Protein AF-A0A1V5NF95-F1 (afdb_monomer)

Solvent-accessible surface area (backbone atoms only — not comparable to full-atom values): 6948 Å² total; per-residue (Å²): 110,71,66,61,50,52,52,51,53,49,53,50,51,51,52,50,53,52,55,55,57,52,60,70,38,68,68,58,39,52,58,32,72,69,36,70,52,39,46,51,32,54,50,43,49,54,50,54,52,44,49,48,49,49,48,54,51,49,38,48,73,69,62,76,44,62,98,36,77,52,21,54,50,10,51,52,42,26,54,52,20,47,53,53,43,48,53,54,31,47,54,49,26,58,31,56,76,72,74,46,82,71,81,66,58,70,60,53,47,53,56,31,50,53,45,27,50,52,9,51,52,34,33,50,55,44,45,62,79,75,116

Mean predicted aligned error: 11.57 Å

Radius of gyration: 17.1 Å; Cα contacts (8 Å, |Δi|>4): 114; chains: 1; bounding box: 40×34×43 Å

Sequence (131 aa):
MSRILILFAGTALTIKLLLQAGSVIPELSKLAFGFRTIVIAYLHLVLLAMISVFLLWFIYTNNLIQNNKLVLKGIIIFISGIFLNEMVLLIQGLASFSYTMIPYADVSLIFISSLMFSGLVLILIGNVKSV

Structure (mmCIF, N/CA/C/O backbone):
data_AF-A0A1V5NF95-F1
#
_entry.id   AF-A0A1V5NF95-F1
#
loop_
_atom_site.group_PDB
_atom_site.id
_atom_site.type_symbol
_atom_site.label_atom_id
_atom_site.label_alt_id
_atom_site.label_comp_id
_atom_site.label_asym_id
_atom_site.label_entity_id
_atom_site.label_seq_id
_atom_site.pdbx_PDB_ins_code
_atom_site.Cartn_x
_atom_site.Cartn_y
_atom_site.Cartn_z
_atom_site.occupancy
_atom_site.B_iso_or_equiv
_atom_site.auth_seq_id
_atom_site.auth_comp_id
_atom_site.auth_asym_id
_atom_site.auth_atom_id
_atom_site.pdbx_PDB_model_num
ATOM 1 N N . MET A 1 1 ? -2.145 12.357 17.142 1.00 52.38 1 MET A N 1
ATOM 2 C CA . MET A 1 1 ? -2.806 11.432 16.196 1.00 52.38 1 MET A CA 1
ATOM 3 C C . MET A 1 1 ? -3.339 12.173 14.966 1.00 52.38 1 MET A C 1
ATOM 5 O O . MET A 1 1 ? -2.750 12.005 13.914 1.00 52.38 1 MET A O 1
ATOM 9 N N . SER A 1 2 ? -4.326 13.076 15.073 1.00 51.81 2 SER A N 1
ATOM 10 C CA . SER A 1 2 ? -4.924 13.805 13.922 1.00 51.81 2 SER A CA 1
ATOM 11 C C . SER A 1 2 ? -3.947 14.617 13.048 1.00 51.81 2 SER A C 1
ATOM 13 O O . SER A 1 2 ? -4.089 14.640 11.831 1.00 51.81 2 SER A O 1
ATOM 15 N N . ARG A 1 3 ? -2.911 15.240 13.628 1.00 60.62 3 ARG A N 1
ATOM 16 C CA . ARG A 1 3 ? -1.904 16.010 12.863 1.00 60.62 3 ARG A CA 1
ATOM 17 C C . ARG A 1 3 ? -0.993 15.146 11.985 1.00 60.62 3 ARG A C 1
ATOM 19 O O . ARG A 1 3 ? -0.730 15.510 10.849 1.00 60.62 3 ARG A O 1
ATOM 26 N N . ILE A 1 4 ? -0.542 14.001 12.502 1.00 64.50 4 ILE A N 1
ATOM 27 C CA . ILE A 1 4 ? 0.282 13.025 11.756 1.00 64.50 4 ILE A CA 1
ATOM 28 C C . ILE A 1 4 ? -0.519 12.480 10.580 1.00 64.50 4 ILE A C 1
ATOM 30 O O . ILE A 1 4 ? -0.019 12.331 9.473 1.00 64.50 4 ILE A O 1
ATOM 34 N N . LEU A 1 5 ? -1.793 12.238 10.854 1.00 58.31 5 LEU A N 1
ATOM 35 C CA . LEU A 1 5 ? -2.766 11.738 9.920 1.00 58.31 5 LEU A CA 1
ATOM 36 C C . LEU A 1 5 ? -2.943 12.746 8.740 1.00 58.31 5 LEU A C 1
ATOM 38 O O . LEU A 1 5 ? -2.797 12.355 7.585 1.00 58.31 5 LEU A O 1
ATOM 42 N N . ILE A 1 6 ? -3.148 14.047 9.003 1.00 70.81 6 ILE A N 1
ATOM 43 C CA . ILE A 1 6 ? -3.253 15.090 7.952 1.00 70.81 6 ILE A CA 1
ATOM 44 C C . ILE A 1 6 ? -1.952 15.235 7.156 1.00 70.81 6 ILE A C 1
ATOM 46 O O . ILE A 1 6 ? -1.988 15.424 5.942 1.00 70.81 6 ILE A O 1
ATOM 50 N N . LEU A 1 7 ? -0.803 15.125 7.826 1.00 73.94 7 LEU A N 1
ATOM 51 C CA . LEU A 1 7 ? 0.497 15.185 7.165 1.00 73.94 7 LEU A CA 1
ATOM 52 C C . LEU A 1 7 ? 0.659 14.025 6.171 1.00 73.94 7 LEU A C 1
ATOM 54 O O . LEU A 1 7 ? 1.138 14.241 5.065 1.00 73.94 7 LEU A O 1
ATOM 58 N N . PHE A 1 8 ? 0.176 12.833 6.532 1.00 65.62 8 PHE A N 1
ATOM 59 C CA . PHE A 1 8 ? 0.170 11.644 5.676 1.00 65.62 8 PHE A CA 1
ATOM 60 C C . PHE A 1 8 ? -0.779 11.777 4.474 1.00 65.62 8 PHE A C 1
ATOM 62 O O . PHE A 1 8 ? -0.441 11.393 3.357 1.00 65.62 8 PHE A O 1
ATOM 69 N N . ALA A 1 9 ? -1.965 12.353 4.689 1.00 66.00 9 ALA A N 1
ATOM 70 C CA . ALA A 1 9 ? -2.904 12.664 3.613 1.00 66.00 9 ALA A CA 1
ATOM 71 C C . ALA A 1 9 ? -2.330 13.708 2.642 1.00 66.00 9 ALA A C 1
ATOM 73 O O . ALA A 1 9 ? -2.438 13.554 1.426 1.00 66.00 9 ALA A O 1
ATOM 74 N N . GLY A 1 10 ? -1.684 14.745 3.181 1.00 76.12 10 GLY A N 1
ATOM 75 C CA . GLY A 1 10 ? -1.015 15.783 2.405 1.00 76.12 10 GLY A CA 1
ATOM 76 C C . GLY A 1 10 ? 0.114 15.219 1.550 1.00 76.12 10 GLY A C 1
ATOM 77 O 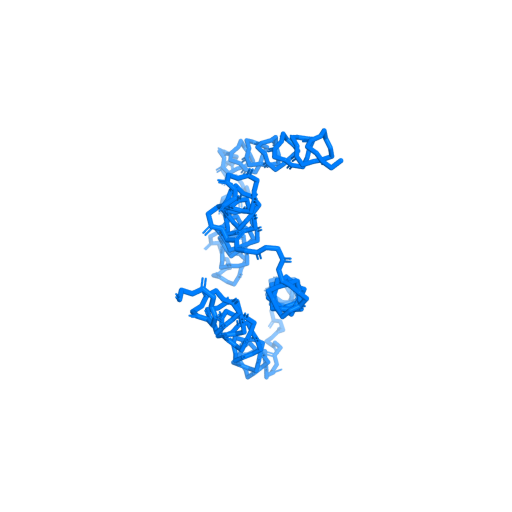O . GLY A 1 10 ? 0.118 15.460 0.348 1.00 76.12 10 GLY A O 1
ATOM 78 N N . THR A 1 11 ? 1.015 14.422 2.137 1.00 71.38 11 THR A N 1
ATOM 79 C CA . THR A 1 11 ? 2.135 13.799 1.409 1.00 71.38 11 THR A CA 1
ATOM 80 C C . THR A 1 11 ? 1.661 12.818 0.343 1.00 71.38 11 THR A C 1
ATOM 82 O O . THR A 1 11 ? 2.207 12.810 -0.759 1.00 71.38 11 THR A O 1
ATOM 85 N N . ALA A 1 12 ? 0.615 12.036 0.618 1.00 64.94 12 ALA A N 1
ATOM 86 C CA . ALA A 1 12 ? -0.007 11.185 -0.389 1.00 64.94 12 ALA A CA 1
ATOM 87 C C . ALA A 1 12 ? -0.546 12.018 -1.569 1.00 64.94 12 ALA A C 1
ATOM 89 O O . ALA A 1 12 ? -0.295 11.697 -2.727 1.00 64.94 12 ALA A O 1
ATOM 90 N N . LEU A 1 13 ? -1.221 13.138 -1.310 1.00 74.38 13 LEU A N 1
ATOM 91 C CA . LEU A 1 13 ? -1.763 13.994 -2.369 1.00 74.38 13 LEU A CA 1
ATOM 92 C C . LEU A 1 13 ? -0.648 14.617 -3.231 1.00 74.38 13 LEU A C 1
ATOM 94 O O . LEU A 1 13 ? -0.749 14.611 -4.460 1.00 74.38 13 LEU A O 1
ATOM 98 N N . THR A 1 14 ? 0.454 15.071 -2.625 1.00 75.38 14 THR A N 1
ATOM 99 C CA . THR A 1 14 ? 1.614 15.587 -3.375 1.00 75.38 14 THR A CA 1
ATOM 100 C C . THR A 1 14 ? 2.276 14.514 -4.228 1.00 75.38 14 THR A C 1
ATOM 102 O O . THR A 1 14 ? 2.575 14.771 -5.394 1.00 75.38 14 THR A O 1
ATOM 105 N N . ILE A 1 15 ? 2.461 13.304 -3.692 1.00 69.12 15 ILE A N 1
ATOM 106 C CA . ILE A 1 15 ? 3.002 12.174 -4.462 1.00 69.12 15 ILE A CA 1
ATOM 107 C C . ILE A 1 15 ? 2.077 11.856 -5.649 1.00 69.12 15 ILE A C 1
ATOM 109 O O . ILE A 1 15 ? 2.566 11.616 -6.751 1.00 69.12 15 ILE A O 1
ATOM 113 N N . LYS A 1 16 ? 0.749 11.939 -5.469 1.00 65.50 16 LYS A N 1
ATOM 114 C CA . LYS A 1 16 ? -0.229 11.705 -6.543 1.00 65.50 16 LYS A CA 1
ATOM 115 C C . LYS A 1 16 ? -0.054 12.698 -7.683 1.00 65.50 16 LYS A C 1
ATOM 117 O O . LYS A 1 16 ? 0.016 12.303 -8.841 1.00 65.50 16 LYS A O 1
ATOM 122 N N . LEU A 1 17 ? 0.036 13.983 -7.345 1.00 74.44 17 LEU A N 1
ATOM 123 C CA . LEU A 1 17 ? 0.177 15.060 -8.322 1.00 74.44 17 LEU A CA 1
ATOM 124 C C . LEU A 1 17 ? 1.523 14.996 -9.052 1.00 74.44 17 LEU A C 1
ATOM 126 O O . LEU A 1 17 ? 1.560 15.225 -10.257 1.00 74.44 17 LEU A O 1
ATOM 130 N N . LEU A 1 18 ? 2.604 14.620 -8.361 1.00 71.50 18 LEU A N 1
ATOM 131 C CA . LEU A 1 18 ? 3.919 14.417 -8.975 1.00 71.50 18 LEU A CA 1
ATOM 132 C C . LEU A 1 18 ? 3.929 13.228 -9.943 1.00 71.50 18 LEU A C 1
ATOM 134 O O . LEU A 1 18 ? 4.419 13.358 -11.063 1.00 71.50 18 LEU A O 1
ATOM 138 N N . LEU A 1 19 ? 3.346 12.091 -9.552 1.00 62.34 19 LEU A N 1
ATOM 139 C CA . LEU A 1 19 ? 3.229 10.921 -10.429 1.00 62.34 19 LEU A CA 1
ATOM 140 C C . LEU A 1 19 ? 2.319 11.200 -11.631 1.00 62.34 19 LEU A C 1
ATOM 142 O O . LEU A 1 19 ? 2.594 10.720 -12.732 1.00 62.34 19 LEU A O 1
ATOM 146 N N . GLN A 1 20 ? 1.263 11.990 -11.439 1.00 58.09 20 GLN A N 1
ATOM 147 C CA . GLN A 1 20 ? 0.342 12.368 -12.506 1.00 58.09 20 GLN A CA 1
ATOM 148 C C . GLN A 1 20 ? 0.981 13.382 -13.466 1.00 58.09 20 GLN A C 1
ATOM 150 O O . GLN A 1 20 ? 0.825 13.237 -14.675 1.00 58.09 20 GLN A O 1
ATOM 155 N N . ALA A 1 21 ? 1.796 14.318 -12.968 1.00 67.62 21 ALA A N 1
ATOM 156 C CA . ALA A 1 21 ? 2.615 15.205 -13.796 1.00 67.62 21 ALA A CA 1
ATOM 157 C C . ALA A 1 21 ? 3.715 14.445 -14.563 1.00 67.62 21 ALA A C 1
ATOM 159 O O . ALA A 1 21 ? 3.944 14.717 -15.739 1.00 67.62 21 ALA A O 1
ATOM 160 N N . GLY A 1 22 ? 4.345 13.441 -13.943 1.00 61.25 22 GLY A N 1
ATOM 161 C CA . GLY A 1 22 ? 5.336 12.580 -14.599 1.00 61.25 22 GLY A CA 1
ATOM 162 C C . GLY A 1 22 ? 4.760 11.751 -15.754 1.00 61.25 22 GLY A C 1
ATOM 163 O O . GLY A 1 22 ? 5.447 11.525 -16.747 1.00 61.25 22 GLY A O 1
ATOM 164 N N . SER A 1 23 ? 3.480 11.366 -15.678 1.00 53.62 23 SER A N 1
ATOM 165 C CA . SER A 1 23 ? 2.784 10.629 -16.748 1.00 53.62 23 SER A CA 1
ATOM 166 C C . SER A 1 23 ? 2.468 11.467 -18.000 1.00 53.62 23 SER A C 1
ATOM 168 O O . SER A 1 23 ? 2.176 10.906 -19.055 1.00 53.62 23 SER A O 1
ATOM 170 N N . VAL A 1 24 ? 2.568 12.801 -17.906 1.00 59.91 24 VAL A N 1
ATOM 171 C CA . VAL A 1 24 ? 2.388 13.734 -19.037 1.00 59.91 24 VAL A CA 1
ATOM 172 C C . VAL A 1 24 ? 3.633 13.770 -19.937 1.00 59.91 24 VAL A C 1
ATOM 174 O O . VAL A 1 24 ? 3.551 14.213 -21.081 1.00 59.91 24 VAL A O 1
ATOM 177 N N . ILE A 1 25 ? 4.780 13.259 -19.468 1.00 56.28 25 ILE A N 1
ATOM 178 C CA . ILE A 1 25 ? 6.029 13.219 -20.238 1.00 56.28 25 ILE A CA 1
ATOM 179 C C . ILE A 1 25 ? 5.969 12.057 -21.259 1.00 56.28 25 ILE A C 1
ATOM 181 O O . ILE A 1 25 ? 5.966 10.887 -20.861 1.00 56.28 25 ILE A O 1
ATOM 185 N N . PRO A 1 26 ? 5.959 12.335 -22.580 1.00 51.56 26 PRO A N 1
ATOM 186 C CA . PRO A 1 26 ? 5.698 11.328 -23.617 1.00 51.56 26 PRO A CA 1
ATOM 187 C C . PRO A 1 26 ? 6.749 10.210 -23.710 1.00 51.56 26 PRO A C 1
ATOM 189 O O . PRO A 1 26 ? 6.427 9.098 -24.127 1.00 51.56 26 PRO A O 1
ATOM 192 N N . GLU A 1 27 ? 7.998 10.481 -23.322 1.00 53.91 27 GLU A N 1
ATOM 193 C CA . GLU A 1 27 ? 9.088 9.493 -23.339 1.00 53.91 27 GLU A CA 1
ATOM 194 C C . GLU A 1 27 ? 8.988 8.482 -22.187 1.00 53.91 27 GLU A C 1
ATOM 196 O O . GLU A 1 27 ? 9.206 7.289 -22.399 1.00 53.91 27 GLU A O 1
ATOM 201 N N . LEU A 1 28 ? 8.557 8.923 -20.996 1.00 49.88 28 LEU A N 1
ATOM 202 C CA . LEU A 1 28 ? 8.253 8.036 -19.865 1.00 49.88 28 LEU A CA 1
ATOM 203 C C . LEU A 1 28 ? 7.012 7.185 -20.147 1.00 49.88 28 LEU A C 1
ATOM 205 O O . LEU A 1 28 ? 6.993 5.998 -19.836 1.00 49.88 28 LEU A O 1
ATOM 209 N N . SER A 1 29 ? 5.998 7.785 -20.775 1.00 48.03 29 SER A N 1
ATOM 210 C CA . SER A 1 29 ? 4.806 7.091 -21.263 1.00 48.03 29 SER A CA 1
ATOM 211 C C . SER A 1 29 ? 5.179 5.993 -22.269 1.00 48.03 29 SER A C 1
ATOM 213 O O . SER A 1 29 ? 4.804 4.844 -22.068 1.00 48.03 29 SER A O 1
ATOM 215 N N . LYS A 1 30 ? 6.003 6.268 -23.289 1.00 51.44 30 LYS A N 1
ATOM 216 C CA . LYS A 1 30 ? 6.437 5.238 -24.255 1.00 51.44 30 LYS A CA 1
ATOM 217 C C . LYS A 1 30 ? 7.281 4.116 -23.637 1.00 51.44 30 LYS A C 1
ATOM 219 O O . LYS A 1 30 ? 7.109 2.969 -24.038 1.00 51.44 30 LYS A O 1
ATOM 224 N N . LEU A 1 31 ? 8.152 4.410 -22.669 1.00 53.25 31 LEU A N 1
ATOM 225 C CA . LEU A 1 31 ? 8.923 3.385 -21.947 1.00 53.25 31 LEU A CA 1
ATOM 226 C C . LEU A 1 31 ? 8.045 2.555 -20.997 1.00 53.25 31 LEU A C 1
ATOM 228 O O . LEU A 1 31 ? 8.194 1.337 -20.941 1.00 53.25 31 LEU A O 1
ATOM 232 N N . ALA A 1 32 ? 7.089 3.181 -20.306 1.00 50.41 32 ALA A N 1
ATOM 233 C CA . ALA A 1 32 ? 6.132 2.487 -19.448 1.00 50.41 32 ALA A CA 1
ATOM 234 C C . ALA A 1 32 ? 5.148 1.637 -20.273 1.00 50.41 32 ALA A C 1
ATOM 236 O O . ALA A 1 32 ? 4.981 0.454 -19.998 1.00 50.41 32 ALA A O 1
ATOM 237 N N . PHE A 1 33 ? 4.550 2.183 -21.336 1.00 50.19 33 PHE A N 1
ATOM 238 C CA . PHE A 1 33 ? 3.662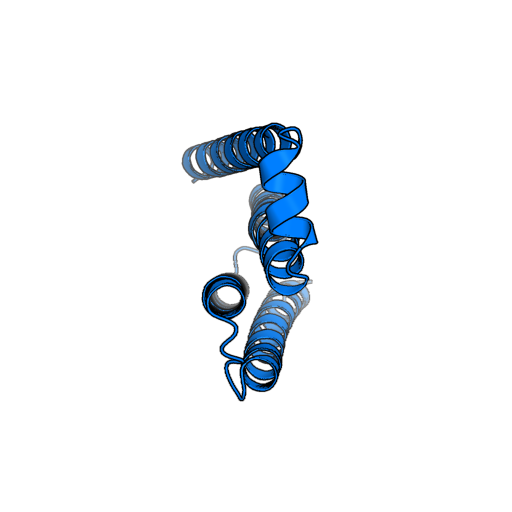 1.441 -22.241 1.00 50.19 33 PHE A CA 1
ATOM 239 C C . PHE A 1 33 ? 4.400 0.422 -23.124 1.00 50.19 33 PHE A C 1
ATOM 241 O O . PHE A 1 33 ? 3.760 -0.483 -23.657 1.00 50.19 33 PHE A O 1
ATOM 248 N N . GLY A 1 34 ? 5.728 0.528 -23.251 1.00 55.69 34 GLY A N 1
ATOM 249 C CA . GLY A 1 34 ? 6.575 -0.472 -23.904 1.00 55.69 34 GLY A CA 1
ATOM 250 C C . GLY A 1 34 ? 6.678 -1.786 -23.122 1.00 55.69 34 GLY A C 1
ATOM 251 O O . GLY A 1 34 ? 6.841 -2.841 -23.731 1.00 55.69 34 GLY A O 1
ATOM 252 N N . PHE A 1 35 ? 6.500 -1.750 -21.795 1.00 57.22 35 PHE A N 1
ATOM 253 C CA . PHE A 1 35 ? 6.552 -2.929 -20.929 1.00 57.22 35 PHE A CA 1
ATOM 254 C C . PHE A 1 35 ? 5.322 -2.993 -20.021 1.00 57.22 35 PHE A C 1
ATOM 256 O O . PHE A 1 35 ? 5.226 -2.316 -18.996 1.00 57.22 35 PHE A O 1
ATOM 263 N N . ARG A 1 36 ? 4.378 -3.872 -20.380 1.00 64.56 36 ARG A N 1
ATOM 264 C CA . ARG A 1 36 ? 3.089 -4.065 -19.690 1.00 64.56 36 ARG A CA 1
ATOM 265 C C . ARG A 1 36 ? 3.225 -4.159 -18.156 1.00 64.56 36 ARG A C 1
ATOM 267 O O . ARG A 1 36 ? 2.387 -3.617 -17.442 1.00 64.56 36 ARG A O 1
ATOM 274 N N . THR A 1 37 ? 4.276 -4.799 -17.650 1.00 65.19 37 THR A N 1
ATOM 275 C CA . THR A 1 37 ? 4.523 -5.035 -16.216 1.00 65.19 37 THR A CA 1
ATOM 276 C C . THR A 1 37 ? 4.815 -3.755 -15.424 1.00 65.19 37 THR A C 1
ATOM 278 O O . THR A 1 37 ? 4.421 -3.648 -14.265 1.00 65.19 37 THR A O 1
ATOM 281 N N . ILE A 1 38 ? 5.427 -2.748 -16.053 1.00 65.56 38 ILE A N 1
ATOM 282 C CA . ILE A 1 38 ? 5.761 -1.464 -15.415 1.00 65.56 38 ILE A CA 1
ATOM 283 C C . ILE A 1 38 ? 4.502 -0.620 -15.201 1.00 65.56 38 ILE A C 1
ATOM 285 O O . ILE A 1 38 ? 4.319 -0.029 -14.137 1.00 65.56 38 ILE A O 1
ATOM 289 N N . VAL A 1 39 ? 3.598 -0.602 -16.186 1.00 66.62 39 VAL A N 1
ATOM 290 C CA . VAL A 1 39 ? 2.302 0.091 -16.065 1.00 66.62 39 VAL A CA 1
ATOM 291 C C . VAL A 1 39 ? 1.448 -0.550 -14.974 1.00 66.62 39 VAL A C 1
ATOM 293 O O . VAL A 1 39 ? 0.792 0.161 -14.216 1.00 66.62 39 VAL A O 1
ATOM 296 N N . ILE A 1 40 ? 1.479 -1.881 -14.854 1.00 68.19 40 ILE A N 1
ATOM 297 C CA . ILE A 1 40 ? 0.740 -2.604 -13.811 1.00 68.19 40 ILE A CA 1
ATOM 298 C C . ILE A 1 40 ? 1.262 -2.236 -12.417 1.00 68.19 40 ILE A C 1
ATOM 300 O O . ILE A 1 40 ? 0.440 -1.934 -11.552 1.00 68.19 40 ILE A O 1
ATOM 304 N N . ALA A 1 41 ? 2.585 -2.201 -12.216 1.00 69.38 41 ALA A N 1
ATOM 305 C CA . ALA A 1 41 ? 3.200 -1.762 -10.960 1.00 69.38 41 ALA A CA 1
ATOM 306 C C . ALA A 1 41 ? 2.793 -0.320 -10.611 1.00 69.38 41 ALA A C 1
ATOM 308 O O . ALA A 1 41 ? 2.229 -0.060 -9.553 1.00 69.38 41 ALA A O 1
ATOM 309 N N . TYR A 1 42 ? 2.944 0.608 -11.562 1.00 66.88 42 TYR A N 1
ATOM 310 C CA . TYR A 1 42 ? 2.565 2.011 -11.375 1.00 66.88 42 TYR A CA 1
ATOM 311 C C . TYR A 1 42 ? 1.091 2.185 -10.973 1.00 66.88 42 TYR A C 1
ATOM 313 O O . TYR A 1 42 ? 0.779 2.921 -10.034 1.00 66.88 42 TYR A O 1
ATOM 321 N N . LEU A 1 43 ? 0.169 1.495 -11.654 1.00 67.88 43 LEU A N 1
ATOM 322 C CA . LEU A 1 43 ? -1.257 1.584 -11.339 1.00 67.88 43 LEU A CA 1
ATOM 323 C C . LEU A 1 43 ? -1.585 0.987 -9.966 1.00 67.88 43 LEU A C 1
ATOM 325 O O . LEU A 1 43 ? -2.412 1.559 -9.255 1.00 67.88 43 LEU A O 1
ATOM 329 N N . HIS A 1 44 ? -0.941 -0.113 -9.568 1.00 72.06 44 HIS A N 1
ATOM 330 C CA . HIS A 1 44 ? -1.134 -0.707 -8.241 1.00 72.06 44 HIS A CA 1
ATOM 331 C C . HIS A 1 44 ? -0.605 0.203 -7.132 1.00 72.06 44 HIS A C 1
ATOM 333 O O . HIS A 1 44 ? -1.305 0.415 -6.141 1.00 72.06 44 HIS A O 1
ATOM 339 N N . LEU A 1 45 ? 0.542 0.843 -7.330 1.00 67.69 45 LEU A N 1
ATOM 340 C CA . LEU A 1 45 ? 1.085 1.794 -6.365 1.00 67.69 45 LEU A CA 1
ATOM 341 C C . LEU A 1 45 ? 0.133 2.986 -6.162 1.00 67.69 45 LEU A C 1
ATOM 343 O O . LEU A 1 45 ? -0.171 3.383 -5.033 1.00 67.69 45 LEU A O 1
ATOM 347 N N . VAL A 1 46 ? -0.407 3.534 -7.254 1.00 64.81 46 VAL A N 1
ATOM 348 C CA . VAL A 1 46 ? -1.292 4.710 -7.204 1.00 64.81 46 VAL A CA 1
ATOM 349 C C . VAL A 1 46 ? -2.694 4.369 -6.686 1.00 64.81 46 VAL A C 1
ATOM 351 O O . VAL A 1 46 ? -3.245 5.100 -5.861 1.00 64.81 46 VAL A O 1
ATOM 354 N N . LEU A 1 47 ? -3.307 3.281 -7.149 1.00 68.12 47 LEU A N 1
ATOM 355 C CA . LEU A 1 47 ? -4.655 2.901 -6.714 1.00 68.12 47 LEU A CA 1
ATOM 356 C C . LEU A 1 47 ? -4.620 2.200 -5.360 1.00 68.12 47 LEU A C 1
ATOM 358 O O . LEU A 1 47 ? -5.326 2.568 -4.422 1.00 68.12 47 LEU A O 1
ATOM 362 N N . LEU A 1 48 ? -3.798 1.170 -5.249 1.00 67.62 48 LEU A N 1
ATOM 363 C CA . LEU A 1 48 ? -3.876 0.239 -4.146 1.00 67.62 48 LEU A CA 1
ATOM 364 C C . LEU A 1 48 ? -3.124 0.777 -2.927 1.00 67.62 48 LEU A C 1
ATOM 366 O O . LEU A 1 48 ? -3.724 0.865 -1.856 1.00 67.62 48 LEU A O 1
ATOM 370 N N . ALA A 1 49 ? -1.878 1.233 -3.080 1.00 72.62 49 ALA A N 1
ATOM 371 C CA . ALA A 1 49 ? -1.111 1.746 -1.943 1.00 72.62 49 ALA A CA 1
ATOM 372 C C . ALA A 1 49 ? -1.550 3.146 -1.503 1.00 72.62 49 ALA A C 1
ATOM 374 O O . ALA A 1 49 ? -1.706 3.394 -0.311 1.00 72.62 49 ALA A O 1
ATOM 375 N N . MET A 1 50 ? -1.798 4.061 -2.437 1.00 65.81 50 MET A N 1
ATOM 376 C CA . MET A 1 50 ? -2.157 5.430 -2.072 1.00 65.81 50 MET A CA 1
ATOM 377 C C . MET A 1 50 ? -3.646 5.597 -1.749 1.00 65.81 50 MET A C 1
ATOM 379 O O . MET A 1 50 ? -3.975 6.057 -0.655 1.00 65.81 50 MET A O 1
ATOM 383 N N . ILE A 1 51 ? -4.561 5.234 -2.656 1.00 72.56 51 ILE A N 1
ATOM 384 C CA . ILE A 1 51 ? -5.996 5.507 -2.448 1.00 72.56 51 ILE A CA 1
ATOM 385 C C . ILE A 1 51 ? -6.576 4.617 -1.340 1.00 72.56 51 ILE A C 1
ATOM 387 O O . ILE A 1 51 ? -7.311 5.123 -0.492 1.00 72.56 51 ILE A O 1
ATOM 391 N N . SER A 1 52 ? -6.219 3.329 -1.278 1.00 78.50 52 SER A N 1
ATOM 392 C CA . SER A 1 52 ? -6.781 2.425 -0.256 1.00 78.50 52 SER A CA 1
ATOM 393 C C . SER A 1 52 ? -6.288 2.746 1.154 1.00 78.50 52 SER A C 1
ATOM 395 O O . SER A 1 52 ? -7.083 2.750 2.093 1.00 78.50 52 SER A O 1
ATOM 397 N N . VAL A 1 53 ? -4.996 3.057 1.321 1.00 75.88 53 VAL A N 1
ATOM 398 C CA . VAL A 1 53 ? -4.456 3.457 2.632 1.00 75.88 53 VAL A CA 1
ATOM 399 C C . VAL A 1 53 ? -5.025 4.811 3.053 1.00 75.88 53 VAL A C 1
ATOM 401 O O . VAL A 1 53 ? -5.396 4.972 4.215 1.00 75.88 53 VAL A O 1
ATOM 404 N N . PHE A 1 54 ? -5.185 5.754 2.118 1.00 71.19 54 PHE A N 1
ATOM 405 C CA . PHE A 1 54 ? -5.865 7.025 2.378 1.00 71.19 54 PHE A CA 1
ATOM 406 C C . PHE A 1 54 ? -7.333 6.835 2.798 1.00 71.19 54 PHE A C 1
ATOM 408 O O . PHE A 1 54 ? -7.789 7.474 3.744 1.00 71.19 54 PHE A O 1
ATOM 415 N N . LEU A 1 55 ? -8.074 5.936 2.145 1.00 73.75 55 LEU A N 1
ATOM 416 C CA . LEU A 1 55 ? -9.452 5.612 2.525 1.00 73.75 55 LEU A CA 1
ATOM 417 C C . LEU A 1 55 ? -9.522 4.974 3.914 1.00 73.75 55 LEU A C 1
ATOM 419 O O . LEU A 1 55 ? -10.313 5.418 4.741 1.00 73.75 55 LEU A O 1
ATOM 423 N N . LEU A 1 56 ? -8.674 3.986 4.209 1.00 78.19 56 LEU A N 1
ATOM 424 C CA . LEU A 1 56 ? -8.605 3.367 5.540 1.00 78.19 56 LEU A CA 1
ATOM 425 C C . LEU A 1 56 ? -8.316 4.399 6.630 1.00 78.19 56 LEU A C 1
ATOM 427 O O . LEU A 1 56 ? -8.961 4.418 7.677 1.00 78.19 56 LEU A O 1
ATOM 431 N N . TRP A 1 57 ? -7.376 5.292 6.349 1.00 72.81 57 TRP A N 1
ATOM 432 C CA . TRP A 1 57 ? -7.029 6.417 7.197 1.00 72.81 57 TRP A CA 1
ATOM 433 C C . TRP A 1 57 ? -8.203 7.383 7.423 1.00 72.81 57 TRP A C 1
ATOM 435 O O . TRP A 1 57 ? -8.467 7.795 8.559 1.00 72.81 57 TRP A O 1
ATOM 445 N N . PHE A 1 58 ? -8.931 7.721 6.358 1.00 68.88 58 PHE A N 1
ATOM 446 C CA . PHE A 1 58 ? -10.094 8.603 6.408 1.00 68.88 58 PHE A CA 1
ATOM 447 C C . PHE A 1 58 ? -11.223 7.981 7.235 1.00 68.88 58 PHE A C 1
ATOM 449 O O . PHE A 1 58 ? -11.783 8.636 8.113 1.00 68.88 58 PHE A O 1
ATOM 456 N N . ILE A 1 59 ? -11.524 6.702 7.009 1.00 74.75 59 ILE A N 1
ATOM 457 C CA . ILE A 1 59 ? -12.574 5.970 7.727 1.00 74.75 59 ILE A CA 1
ATOM 458 C C . ILE A 1 59 ? -12.214 5.840 9.217 1.00 74.75 59 ILE A C 1
ATOM 460 O O . ILE A 1 59 ? -13.065 6.061 10.080 1.00 74.75 59 ILE A O 1
ATOM 464 N N . TYR A 1 60 ? -10.944 5.571 9.533 1.00 71.94 60 TYR A N 1
ATOM 465 C CA . TYR A 1 60 ? -10.450 5.535 10.911 1.00 71.94 60 TYR A CA 1
ATOM 466 C C . TYR A 1 60 ? -10.551 6.905 11.607 1.00 71.94 60 TYR A C 1
ATOM 468 O O . TYR A 1 60 ? -10.973 6.985 12.757 1.00 71.94 60 TYR A O 1
ATOM 476 N N . THR A 1 61 ? -10.215 7.999 10.915 1.00 66.75 61 THR A N 1
ATOM 477 C CA . THR A 1 61 ? -10.255 9.361 11.488 1.00 66.75 61 THR A CA 1
ATOM 478 C C . THR A 1 61 ? -11.683 9.863 11.716 1.00 66.75 61 THR A C 1
ATOM 480 O O . THR A 1 61 ? -11.925 10.608 12.663 1.00 66.75 61 THR A O 1
ATOM 483 N N . ASN A 1 62 ? -1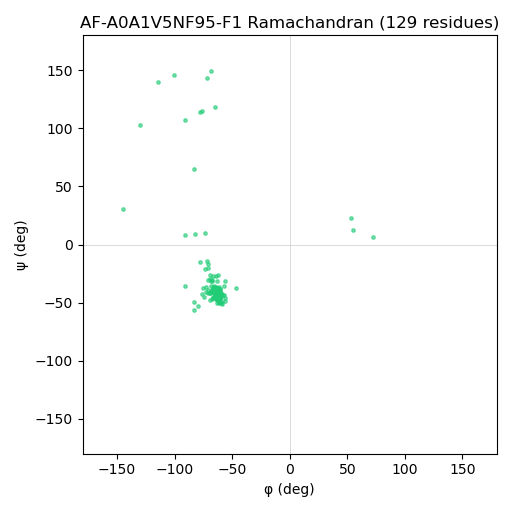2.636 9.429 10.890 1.00 71.12 62 ASN A N 1
ATOM 484 C CA . ASN A 1 62 ? -14.056 9.750 11.052 1.00 71.12 62 ASN A CA 1
ATOM 485 C C . ASN A 1 62 ? -14.777 8.840 12.0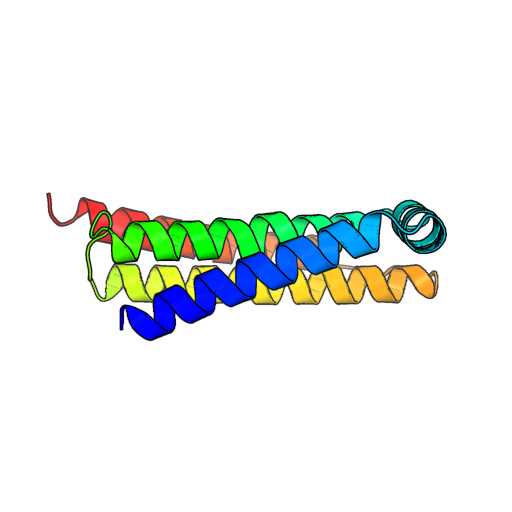69 1.00 71.12 62 ASN A C 1
ATOM 487 O O . ASN A 1 62 ? -16.000 8.895 12.156 1.00 71.12 62 ASN A O 1
ATOM 491 N N . ASN A 1 63 ? -14.053 8.000 12.826 1.00 70.94 63 ASN A N 1
ATOM 492 C CA . ASN A 1 63 ? -14.613 7.014 13.766 1.00 70.94 63 ASN A CA 1
ATOM 493 C C . ASN A 1 63 ? -15.661 6.071 13.136 1.00 70.94 63 ASN A C 1
ATOM 495 O O . ASN A 1 63 ? -16.485 5.495 13.841 1.00 70.94 63 ASN A O 1
ATOM 499 N N . LEU A 1 64 ? -15.628 5.896 11.810 1.00 70.56 64 LEU A N 1
ATOM 500 C CA . LEU A 1 64 ? -16.507 4.969 11.087 1.00 70.56 64 LEU A CA 1
ATOM 501 C C . LEU A 1 64 ? -16.087 3.510 11.305 1.00 70.56 64 LEU A C 1
ATOM 503 O O . LEU A 1 64 ? -16.877 2.593 11.107 1.00 70.56 64 LEU A O 1
ATOM 507 N N . ILE A 1 65 ? -14.831 3.308 11.704 1.00 75.88 65 ILE A N 1
ATOM 508 C CA . ILE A 1 65 ? -14.278 2.031 12.129 1.00 75.88 65 ILE A CA 1
ATOM 509 C C . ILE A 1 65 ? -13.922 2.121 13.608 1.00 75.88 65 ILE A C 1
ATOM 511 O O . ILE A 1 65 ? -13.361 3.115 14.076 1.00 75.88 65 ILE A O 1
ATOM 515 N N . GLN A 1 66 ? -14.198 1.050 14.336 1.00 73.50 66 GLN A N 1
ATOM 516 C CA . GLN A 1 66 ? -13.896 0.985 15.752 1.00 73.50 66 GLN A CA 1
ATOM 517 C C . GLN A 1 66 ? -12.410 0.865 16.029 1.00 73.50 66 GLN A C 1
ATOM 519 O O . GLN A 1 66 ? -11.673 0.127 15.368 1.00 73.50 66 GLN A O 1
ATOM 524 N N . ASN A 1 67 ? -11.985 1.520 17.104 1.00 72.31 67 ASN A N 1
ATOM 525 C C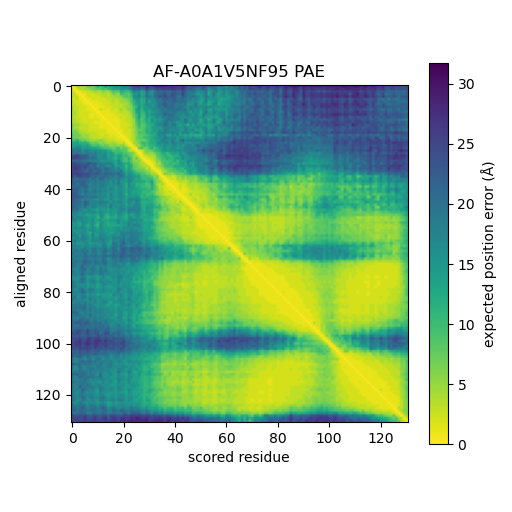A . ASN A 1 67 ? -10.607 1.470 17.552 1.00 72.31 67 ASN A CA 1
ATOM 526 C C . ASN A 1 67 ? -10.339 0.214 18.401 1.00 72.31 67 ASN A C 1
ATOM 528 O O . ASN A 1 67 ? -10.088 0.281 19.605 1.00 72.31 67 ASN A O 1
ATOM 532 N N . ASN A 1 68 ? -10.452 -0.957 17.769 1.00 81.75 68 ASN A N 1
ATOM 533 C CA . ASN A 1 68 ? -10.220 -2.256 18.392 1.00 81.75 68 ASN A CA 1
ATOM 534 C C . ASN A 1 68 ? -8.823 -2.793 18.031 1.00 81.75 68 ASN A C 1
ATOM 536 O O . ASN A 1 68 ? -8.340 -2.634 16.908 1.00 81.75 68 ASN A O 1
ATOM 540 N N . LYS A 1 69 ? -8.186 -3.517 18.960 1.00 83.19 69 LYS A N 1
ATOM 541 C CA . LYS A 1 69 ? -6.899 -4.200 18.734 1.00 83.19 69 LYS A CA 1
ATOM 542 C C . LYS A 1 69 ? -6.957 -5.167 17.542 1.00 83.19 69 LYS A C 1
ATOM 544 O O . LYS A 1 69 ? -5.947 -5.357 16.870 1.00 83.19 69 LYS A O 1
ATOM 549 N N . LEU A 1 70 ? -8.122 -5.768 17.273 1.00 86.75 70 LEU A N 1
ATOM 550 C CA . LEU A 1 70 ? -8.350 -6.624 16.099 1.00 86.75 70 LEU A CA 1
ATOM 551 C C . LEU A 1 70 ? -8.302 -5.842 14.783 1.00 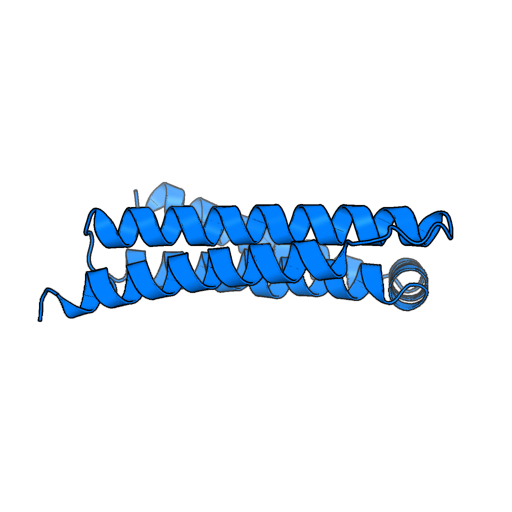86.75 70 LEU A C 1
ATOM 553 O O . LEU A 1 70 ? -7.597 -6.245 13.862 1.00 86.75 70 LEU A O 1
ATOM 557 N N . VAL A 1 71 ? -8.992 -4.701 14.724 1.00 86.00 71 VAL A N 1
ATOM 558 C CA . VAL A 1 71 ? -8.987 -3.807 13.560 1.00 86.00 71 VAL A CA 1
ATOM 559 C C . VAL A 1 71 ? -7.572 -3.307 13.286 1.00 86.00 71 VAL A C 1
ATOM 561 O O . VAL A 1 71 ? -7.112 -3.375 12.149 1.00 86.00 71 VAL A O 1
ATOM 564 N N . LEU A 1 72 ? -6.848 -2.878 14.326 1.00 84.75 72 LEU A N 1
ATOM 565 C CA . LEU A 1 72 ? -5.470 -2.407 14.183 1.00 84.75 72 LEU A CA 1
ATOM 566 C C . LEU A 1 72 ? -4.554 -3.496 13.599 1.00 84.75 72 LEU A C 1
ATOM 568 O O . LEU A 1 72 ? -3.770 -3.219 12.694 1.00 84.75 72 LEU A O 1
ATOM 572 N N . LYS A 1 73 ? -4.686 -4.747 14.064 1.00 88.31 73 LYS A N 1
ATOM 573 C CA . LYS A 1 73 ? -3.956 -5.888 13.488 1.00 88.31 73 LYS A CA 1
ATOM 574 C C . LYS A 1 73 ? -4.317 -6.118 12.019 1.00 88.31 73 LYS A C 1
ATOM 576 O O . LYS A 1 73 ? -3.415 -6.332 11.215 1.00 88.31 73 LYS A O 1
ATOM 581 N N . GLY A 1 74 ? -5.599 -6.040 11.662 1.00 88.94 74 GLY A N 1
ATOM 582 C CA . GLY A 1 74 ? -6.052 -6.180 10.276 1.00 88.94 74 GLY A CA 1
ATOM 583 C C . GLY A 1 74 ? -5.492 -5.090 9.354 1.00 88.94 74 GLY A C 1
ATOM 584 O O . GLY A 1 74 ? -5.007 -5.404 8.269 1.00 88.94 74 GLY A O 1
ATOM 585 N N . ILE A 1 75 ? -5.457 -3.835 9.820 1.00 86.88 75 ILE A N 1
ATOM 586 C CA . ILE A 1 75 ? -4.843 -2.707 9.098 1.00 86.88 75 ILE A CA 1
ATOM 587 C C . ILE A 1 75 ? -3.348 -2.956 8.866 1.00 86.88 75 ILE A C 1
ATOM 589 O O . ILE A 1 75 ? -2.869 -2.776 7.749 1.00 86.88 75 ILE A O 1
ATOM 593 N N . ILE A 1 76 ? -2.612 -3.406 9.888 1.00 88.19 76 ILE A N 1
ATOM 594 C CA . ILE A 1 76 ? -1.174 -3.694 9.764 1.00 88.19 76 ILE A CA 1
ATOM 595 C C . ILE A 1 76 ? -0.925 -4.812 8.744 1.00 88.19 76 ILE A C 1
ATOM 597 O O . ILE A 1 76 ? -0.075 -4.657 7.867 1.00 88.19 76 ILE A O 1
ATOM 601 N N . ILE A 1 77 ? -1.685 -5.910 8.820 1.00 91.94 77 ILE A N 1
ATOM 602 C CA . ILE A 1 77 ? -1.575 -7.035 7.878 1.00 91.94 77 ILE A CA 1
ATOM 603 C C . ILE A 1 77 ? -1.874 -6.561 6.453 1.00 91.94 77 ILE A C 1
ATOM 605 O O . ILE A 1 77 ? -1.096 -6.832 5.539 1.00 91.94 77 ILE A O 1
ATOM 609 N N . PHE A 1 78 ? -2.944 -5.787 6.264 1.00 88.94 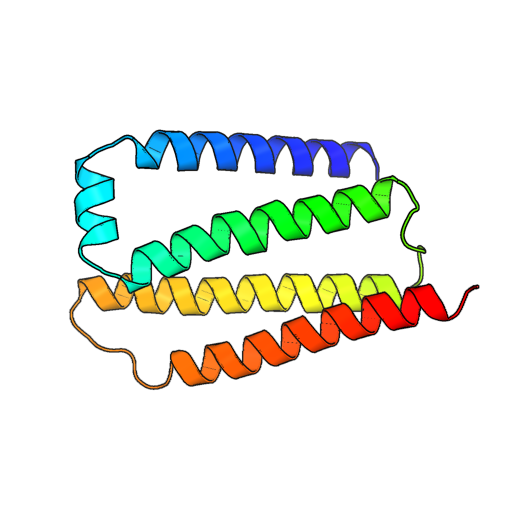78 PHE A N 1
ATOM 610 C CA . PHE A 1 78 ? -3.308 -5.249 4.957 1.00 88.94 78 PHE A CA 1
ATOM 611 C C . PHE A 1 78 ? -2.200 -4.363 4.373 1.00 88.94 78 PHE A C 1
ATOM 613 O O . PHE A 1 78 ? -1.751 -4.619 3.259 1.00 88.94 78 PHE A O 1
ATOM 620 N N . ILE A 1 79 ? -1.689 -3.393 5.140 1.00 86.19 79 ILE A N 1
ATOM 621 C CA . ILE A 1 79 ? -0.604 -2.498 4.700 1.00 86.19 79 ILE A CA 1
ATOM 622 C C . ILE A 1 79 ? 0.675 -3.285 4.385 1.00 86.19 79 ILE A C 1
ATOM 624 O O . ILE A 1 79 ? 1.323 -3.011 3.375 1.00 86.19 79 ILE A O 1
ATOM 628 N N . SER A 1 80 ? 1.031 -4.289 5.195 1.00 88.56 80 SER A N 1
ATOM 629 C CA . SER A 1 80 ? 2.190 -5.141 4.893 1.00 88.56 80 SER A CA 1
ATOM 630 C C . SER A 1 80 ? 2.015 -5.917 3.585 1.00 88.56 80 SER A C 1
ATOM 632 O O . SER A 1 80 ? 2.963 -6.031 2.812 1.00 88.56 80 SER A O 1
ATOM 634 N N . GLY A 1 81 ? 0.797 -6.385 3.297 1.00 89.50 81 GLY A N 1
ATOM 635 C CA . GLY A 1 81 ? 0.479 -7.065 2.047 1.00 89.50 81 GLY A CA 1
ATOM 636 C C . GLY A 1 81 ? 0.612 -6.141 0.842 1.00 89.50 81 GLY A C 1
ATOM 637 O O . GLY A 1 81 ? 1.238 -6.523 -0.139 1.00 89.50 81 GLY A O 1
ATOM 638 N N . ILE A 1 82 ? 0.127 -4.900 0.945 1.00 85.88 82 ILE A N 1
ATOM 639 C CA . ILE A 1 82 ? 0.318 -3.873 -0.092 1.00 85.88 82 ILE A CA 1
ATOM 640 C C . ILE A 1 82 ? 1.805 -3.666 -0.383 1.00 85.88 82 ILE A C 1
ATOM 642 O O . ILE A 1 82 ? 2.211 -3.674 -1.542 1.00 85.88 82 ILE A O 1
ATOM 646 N N . PHE A 1 83 ? 2.618 -3.499 0.663 1.00 85.00 83 PHE A N 1
ATOM 647 C CA . PHE A 1 83 ? 4.050 -3.264 0.502 1.00 85.00 83 PHE A CA 1
ATOM 648 C C . PHE A 1 83 ? 4.749 -4.439 -0.194 1.00 85.00 83 PHE A C 1
ATOM 650 O O . PHE A 1 83 ? 5.513 -4.233 -1.133 1.00 85.00 83 PHE A O 1
ATOM 657 N N . LEU A 1 84 ? 4.451 -5.674 0.221 1.00 88.31 84 LEU A N 1
ATOM 658 C CA . LEU A 1 84 ? 4.994 -6.875 -0.419 1.00 88.31 84 LEU A CA 1
ATOM 659 C C . LEU A 1 84 ? 4.550 -7.000 -1.881 1.00 88.31 84 LEU A C 1
ATOM 661 O O . LEU A 1 84 ? 5.360 -7.371 -2.729 1.00 88.31 84 LEU A O 1
ATOM 665 N N . ASN A 1 85 ? 3.289 -6.673 -2.175 1.00 86.50 85 ASN A N 1
ATOM 666 C CA . ASN A 1 85 ? 2.728 -6.728 -3.525 1.00 86.50 85 ASN A CA 1
ATOM 667 C C . ASN A 1 85 ? 3.503 -5.789 -4.454 1.00 86.50 85 ASN A C 1
ATOM 669 O O . ASN A 1 85 ? 3.976 -6.184 -5.518 1.00 86.50 85 ASN A O 1
ATOM 673 N N . GLU A 1 86 ? 3.732 -4.567 -3.979 1.00 82.44 86 GLU A N 1
ATOM 674 C CA . GLU A 1 86 ? 4.458 -3.551 -4.725 1.00 82.44 86 GLU A CA 1
ATOM 675 C C . GLU A 1 86 ? 5.929 -3.921 -4.936 1.00 82.44 86 GLU A C 1
ATOM 677 O O . GLU A 1 86 ? 6.450 -3.747 -6.031 1.00 82.44 86 GLU A O 1
ATOM 682 N N . MET A 1 87 ? 6.601 -4.500 -3.933 1.00 83.62 87 MET A N 1
ATOM 683 C CA . MET A 1 87 ? 7.983 -4.973 -4.093 1.00 83.62 87 MET A CA 1
ATOM 684 C C . MET A 1 87 ? 8.100 -6.034 -5.192 1.00 83.62 87 MET A C 1
ATOM 686 O O . MET A 1 87 ? 9.016 -5.975 -6.012 1.00 83.62 87 MET A O 1
ATOM 690 N N . VAL A 1 88 ? 7.162 -6.984 -5.243 1.00 84.44 88 VAL A N 1
ATOM 691 C CA . VAL A 1 88 ? 7.135 -8.017 -6.287 1.00 84.44 88 VAL A CA 1
ATOM 692 C C . VAL A 1 88 ? 6.895 -7.397 -7.664 1.00 84.44 88 VAL A C 1
ATOM 694 O O . VAL A 1 88 ? 7.614 -7.727 -8.609 1.00 84.44 88 VAL A O 1
ATOM 697 N N . LEU A 1 89 ? 5.935 -6.478 -7.785 1.00 80.81 89 LEU A N 1
ATOM 698 C CA . LEU A 1 89 ? 5.643 -5.785 -9.042 1.00 80.81 89 LEU A CA 1
ATOM 699 C C . LEU A 1 89 ? 6.812 -4.906 -9.511 1.00 80.81 89 LEU A C 1
ATOM 701 O O . LEU A 1 89 ? 7.110 -4.875 -10.703 1.00 80.81 89 LEU A O 1
ATOM 705 N N . LEU A 1 90 ? 7.519 -4.251 -8.589 1.00 77.75 90 LEU A N 1
ATOM 706 C CA . LEU A 1 90 ? 8.692 -3.429 -8.883 1.00 77.75 90 LEU A CA 1
ATOM 707 C C . LEU A 1 90 ? 9.848 -4.296 -9.395 1.00 77.75 90 LEU A C 1
ATOM 709 O O . LEU A 1 90 ? 10.442 -3.980 -10.425 1.00 77.75 90 LEU A O 1
ATOM 713 N N . ILE A 1 91 ? 10.122 -5.427 -8.739 1.00 80.12 91 ILE A N 1
ATOM 714 C CA . ILE A 1 91 ? 11.136 -6.396 -9.181 1.00 80.12 91 ILE A CA 1
ATOM 715 C C . ILE A 1 91 ? 10.794 -6.947 -10.577 1.00 80.12 91 ILE A C 1
ATOM 717 O O . ILE A 1 91 ? 11.670 -7.007 -11.442 1.00 80.12 91 ILE A O 1
ATOM 721 N N . GLN A 1 92 ? 9.526 -7.284 -10.836 1.00 76.19 92 GLN A N 1
ATOM 722 C CA . GLN A 1 92 ? 9.065 -7.703 -12.165 1.00 76.19 92 GLN A CA 1
ATOM 723 C C . GLN A 1 92 ? 9.192 -6.591 -13.217 1.00 76.19 92 GLN A C 1
ATOM 725 O O . GLN A 1 92 ? 9.599 -6.850 -14.350 1.00 76.19 92 GLN A O 1
ATOM 730 N N . GLY A 1 93 ? 8.866 -5.352 -12.847 1.00 72.06 93 GLY A N 1
ATOM 731 C CA . GLY A 1 93 ? 9.010 -4.179 -13.704 1.00 72.06 93 GLY A CA 1
ATOM 732 C C . GLY A 1 93 ? 10.468 -3.926 -14.082 1.00 72.06 93 GLY A C 1
ATOM 733 O O . GLY A 1 93 ? 10.773 -3.760 -15.261 1.00 72.06 93 GLY A O 1
ATOM 734 N N . LEU A 1 94 ? 11.389 -3.989 -13.117 1.00 72.31 94 LEU A N 1
ATOM 735 C CA . LEU A 1 94 ? 12.824 -3.831 -13.370 1.00 72.31 94 LEU A CA 1
ATOM 736 C C . LEU A 1 94 ? 13.390 -4.958 -14.238 1.00 72.31 94 LEU A C 1
ATOM 738 O O . LEU A 1 94 ? 14.138 -4.688 -15.172 1.00 72.31 94 LEU A O 1
ATOM 742 N N . ALA A 1 95 ? 12.998 -6.207 -13.992 1.00 71.12 95 ALA A N 1
ATOM 743 C CA . ALA A 1 95 ? 13.471 -7.336 -14.790 1.00 71.12 95 ALA A CA 1
ATOM 744 C C . ALA A 1 95 ? 12.895 -7.379 -16.213 1.00 71.12 95 ALA A C 1
ATOM 746 O O . ALA A 1 95 ? 13.498 -7.979 -17.106 1.00 71.12 95 ALA A O 1
ATOM 747 N N . SER A 1 96 ? 11.768 -6.701 -16.456 1.00 65.19 96 SER A N 1
ATOM 748 C CA . SER A 1 96 ? 11.239 -6.529 -17.811 1.00 65.19 96 SER A CA 1
ATOM 749 C C . SER A 1 96 ? 12.141 -5.653 -18.693 1.00 65.19 96 SER A C 1
ATOM 751 O O . SER A 1 96 ? 12.217 -5.900 -19.895 1.00 65.19 96 SER A O 1
ATOM 753 N N . PHE A 1 97 ? 12.922 -4.729 -18.108 1.00 63.78 97 PHE A N 1
ATOM 754 C CA . PHE A 1 97 ? 13.928 -3.949 -18.845 1.00 63.78 97 PHE A CA 1
ATOM 755 C C . PHE A 1 97 ? 15.122 -4.789 -19.316 1.00 63.78 97 PHE A C 1
ATOM 757 O O . PHE A 1 97 ? 15.715 -4.476 -20.346 1.00 63.78 97 PHE A O 1
ATOM 764 N N . SER A 1 98 ? 15.477 -5.855 -18.594 1.00 60.91 98 SER A N 1
ATOM 765 C CA . SER A 1 98 ? 16.584 -6.754 -18.946 1.00 60.91 98 SER A CA 1
ATOM 766 C C . SER A 1 98 ? 16.161 -7.945 -19.820 1.00 60.91 98 SER A C 1
ATOM 768 O O . SER A 1 98 ? 16.974 -8.837 -20.041 1.00 60.91 98 SER A O 1
ATOM 770 N N . TYR A 1 99 ? 14.911 -7.985 -20.319 1.00 56.81 99 TYR A N 1
ATOM 771 C CA . TYR A 1 99 ? 14.317 -9.107 -21.081 1.00 56.81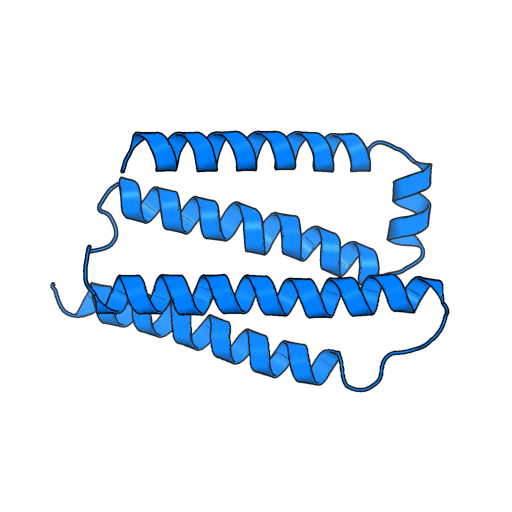 99 TYR A CA 1
ATOM 772 C C . TYR A 1 99 ? 14.373 -10.476 -20.373 1.00 56.81 99 TYR A C 1
ATOM 774 O O . TYR A 1 99 ? 14.079 -11.519 -20.958 1.00 56.81 99 TYR A O 1
ATOM 782 N N . THR A 1 100 ? 14.700 -10.484 -19.085 1.00 56.62 100 THR A N 1
ATOM 783 C CA . THR A 1 100 ? 14.749 -11.679 -18.249 1.00 56.62 100 THR A CA 1
ATOM 784 C C . THR A 1 100 ? 13.387 -11.870 -17.602 1.00 56.62 100 THR A C 1
ATOM 786 O O . THR A 1 100 ? 13.017 -11.127 -16.693 1.00 56.62 100 THR A O 1
ATOM 789 N N . MET A 1 101 ? 12.628 -12.865 -18.058 1.00 56.44 101 MET A N 1
ATOM 790 C CA . MET A 1 101 ? 11.398 -13.259 -17.374 1.00 56.44 101 MET A CA 1
ATOM 791 C C . MET A 1 101 ? 11.754 -13.814 -15.995 1.00 56.44 101 MET A C 1
ATOM 793 O O . MET A 1 101 ? 12.468 -14.811 -15.904 1.00 56.44 101 MET A O 1
ATOM 797 N N . ILE A 1 102 ? 11.271 -13.174 -14.928 1.00 61.44 102 ILE A N 1
ATOM 798 C CA . ILE A 1 102 ? 11.385 -13.731 -13.578 1.00 61.44 102 ILE A CA 1
ATOM 799 C C . ILE A 1 102 ? 10.340 -14.844 -13.447 1.00 61.44 102 ILE A C 1
ATOM 801 O O . ILE A 1 102 ? 9.142 -14.552 -13.473 1.00 61.44 102 ILE A O 1
ATOM 805 N N . PRO A 1 103 ? 10.749 -16.112 -13.285 1.00 63.06 103 PRO A N 1
ATOM 806 C CA . PRO A 1 103 ? 9.806 -17.189 -13.031 1.00 63.06 103 PRO A CA 1
ATOM 807 C C . PRO A 1 103 ? 9.165 -17.032 -11.637 1.00 63.06 103 PRO A C 1
ATOM 809 O O . PRO A 1 103 ? 9.799 -16.544 -10.704 1.00 63.06 103 PRO A O 1
ATOM 812 N N . TYR A 1 104 ? 7.913 -17.484 -11.491 1.00 69.88 104 TYR A N 1
ATOM 813 C CA . TYR A 1 104 ? 7.131 -17.536 -10.235 1.00 69.88 104 TYR A CA 1
ATOM 814 C C . TYR A 1 104 ? 6.618 -16.213 -9.652 1.00 69.88 104 TYR A C 1
ATOM 816 O O . TYR A 1 104 ? 6.018 -16.215 -8.574 1.00 69.88 104 TYR A O 1
ATOM 824 N N . ALA A 1 105 ? 6.783 -15.096 -10.352 1.00 73.25 105 ALA A N 1
ATOM 825 C CA . ALA A 1 105 ? 6.334 -13.809 -9.840 1.00 73.25 105 ALA A CA 1
ATOM 826 C C . ALA A 1 105 ? 4.793 -13.701 -9.748 1.00 73.25 105 ALA A C 1
ATOM 828 O O . ALA A 1 105 ? 4.268 -13.102 -8.817 1.00 73.25 105 ALA A O 1
ATOM 829 N N . ASP A 1 106 ? 4.051 -14.376 -10.628 1.00 78.50 106 ASP A N 1
ATOM 830 C CA . ASP A 1 106 ? 2.583 -14.446 -10.544 1.00 78.50 106 ASP A CA 1
ATOM 831 C C . ASP A 1 106 ? 2.099 -15.249 -9.327 1.00 78.50 106 ASP A C 1
ATOM 833 O O . ASP A 1 106 ? 1.102 -14.916 -8.686 1.00 78.50 106 ASP A O 1
ATOM 837 N N . VAL A 1 107 ? 2.834 -16.304 -8.964 1.00 84.38 107 VAL A N 1
ATOM 838 C CA . VAL A 1 107 ? 2.496 -17.163 -7.822 1.00 84.38 107 VAL A CA 1
ATOM 839 C C . VAL A 1 107 ? 2.680 -16.402 -6.511 1.00 84.38 107 VAL A C 1
ATOM 841 O O . VAL A 1 107 ? 1.832 -16.498 -5.622 1.00 84.38 107 VAL A O 1
ATOM 844 N N . SER A 1 108 ? 3.740 -15.598 -6.385 1.00 84.88 108 SER A N 1
ATOM 845 C CA . SER A 1 108 ? 3.942 -14.767 -5.193 1.00 84.88 108 SER A CA 1
ATOM 846 C C . SER A 1 108 ? 2.851 -13.699 -5.044 1.00 84.88 108 SER A C 1
ATOM 848 O O . SER A 1 108 ? 2.373 -13.486 -3.928 1.00 84.88 108 SER A O 1
ATOM 850 N N . LEU A 1 109 ? 2.371 -13.110 -6.147 1.00 85.56 109 LEU A N 1
ATOM 851 C CA . LEU A 1 109 ? 1.241 -12.169 -6.135 1.00 85.56 109 LEU A CA 1
ATOM 852 C C . LEU A 1 109 ? -0.050 -12.803 -5.591 1.00 85.56 109 LEU A C 1
ATOM 854 O O . LEU A 1 109 ? -0.783 -12.151 -4.841 1.00 85.56 109 LEU A O 1
ATOM 858 N N . ILE A 1 110 ? -0.320 -14.076 -5.903 1.00 88.06 110 ILE A N 1
ATOM 859 C CA . ILE A 1 110 ? -1.481 -14.811 -5.367 1.00 88.06 110 ILE A CA 1
ATOM 860 C C . ILE A 1 110 ? -1.384 -14.951 -3.842 1.00 88.06 110 ILE A C 1
ATOM 862 O O . ILE A 1 110 ? -2.344 -14.642 -3.130 1.00 88.06 110 ILE A O 1
ATOM 866 N N . PHE A 1 111 ? -0.224 -15.362 -3.321 1.00 90.75 111 PHE A N 1
ATOM 867 C CA . PHE A 1 111 ? -0.019 -15.482 -1.872 1.00 90.75 111 PHE A CA 1
ATOM 868 C C . PHE A 1 111 ? -0.179 -14.137 -1.158 1.00 90.75 111 PHE A C 1
ATOM 870 O O . PHE A 1 111 ? -0.840 -14.056 -0.119 1.00 90.75 111 PHE A O 1
ATOM 877 N N . ILE A 1 112 ? 0.366 -13.067 -1.737 1.00 91.38 112 ILE A N 1
ATOM 878 C CA . ILE A 1 112 ? 0.265 -11.721 -1.169 1.00 91.38 112 ILE A CA 1
ATOM 879 C C . ILE A 1 112 ? -1.183 -11.214 -1.203 1.00 91.38 112 ILE A C 1
ATOM 881 O O . ILE A 1 112 ? -1.661 -10.643 -0.221 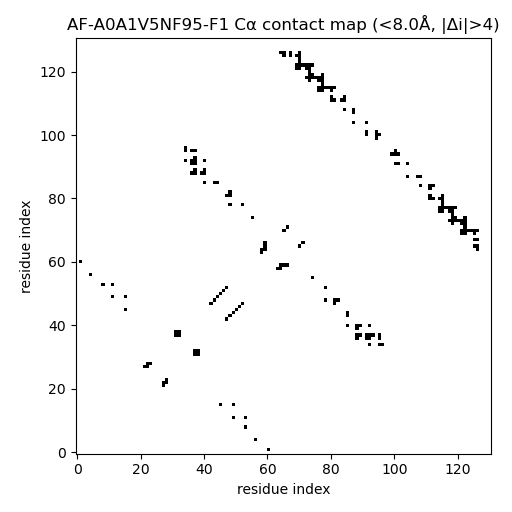1.00 91.38 112 ILE A O 1
ATOM 885 N N . SER A 1 113 ? -1.922 -11.490 -2.279 1.00 88.25 113 SER A N 1
ATOM 886 C CA . SER A 1 113 ? -3.342 -11.137 -2.383 1.00 88.25 113 SER A CA 1
ATOM 887 C C . SER A 1 113 ? -4.184 -11.857 -1.327 1.00 88.25 113 SER A C 1
ATOM 889 O O . SER A 1 113 ? -5.044 -11.238 -0.698 1.00 88.25 113 SER A O 1
ATOM 891 N N . SER A 1 114 ? -3.898 -13.133 -1.051 1.00 91.69 114 SER A N 1
ATOM 892 C CA . SER A 1 114 ? -4.545 -13.875 0.039 1.00 91.69 114 SER A CA 1
ATOM 893 C C . SER A 1 114 ? -4.225 -13.278 1.416 1.00 91.69 114 SER A C 1
ATOM 895 O O . SER A 1 114 ? -5.095 -13.225 2.290 1.00 91.69 114 SER A O 1
ATOM 897 N N . LEU A 1 115 ? -2.997 -12.793 1.621 1.00 92.88 115 LEU A N 1
ATOM 898 C CA . LEU A 1 115 ? -2.603 -12.108 2.853 1.00 92.88 115 LEU A CA 1
ATOM 899 C C . LEU A 1 115 ? -3.369 -10.789 3.019 1.00 92.88 115 LEU A C 1
ATOM 901 O O . LEU A 1 115 ? -3.942 -10.543 4.082 1.00 92.88 115 LEU A O 1
ATOM 905 N N . MET A 1 116 ? -3.462 -9.977 1.966 1.00 89.69 116 MET A N 1
ATOM 906 C CA . MET A 1 116 ? -4.255 -8.743 1.980 1.00 89.69 116 MET A CA 1
ATOM 907 C C . MET A 1 116 ? -5.739 -9.021 2.247 1.00 89.69 116 MET A C 1
ATOM 909 O O . MET A 1 116 ? -6.358 -8.332 3.062 1.00 89.69 116 MET A O 1
ATOM 913 N N . PHE A 1 117 ? -6.297 -10.065 1.628 1.00 92.50 117 PHE A N 1
ATOM 914 C CA . PHE A 1 117 ? -7.669 -10.505 1.873 1.00 92.50 117 PHE A CA 1
ATOM 915 C C . PHE A 1 117 ? -7.899 -10.850 3.353 1.00 92.50 117 PHE A C 1
ATOM 917 O O . PHE A 1 117 ? -8.874 -10.393 3.951 1.00 92.50 117 PHE A O 1
ATOM 924 N N . SER A 1 118 ? -6.963 -11.565 3.988 1.00 92.25 118 SER A N 1
ATOM 925 C CA . SER A 1 118 ? -7.050 -11.877 5.422 1.00 92.25 118 SER A CA 1
ATOM 926 C C . SER A 1 118 ? -7.042 -10.621 6.311 1.00 92.25 118 SER A C 1
ATOM 928 O O . SER A 1 118 ? -7.790 -10.549 7.289 1.00 92.25 118 SER A O 1
ATOM 930 N N . GLY A 1 119 ? -6.266 -9.595 5.938 1.00 90.06 119 GLY A N 1
ATOM 931 C CA . GLY A 1 119 ? -6.243 -8.302 6.627 1.00 90.06 119 GLY A CA 1
ATOM 932 C C . GLY A 1 119 ? -7.600 -7.596 6.587 1.00 90.06 119 GLY A C 1
ATOM 933 O O . GLY A 1 119 ? -8.077 -7.123 7.619 1.00 90.06 119 GLY A O 1
ATOM 934 N N . LEU A 1 120 ? -8.269 -7.600 5.428 1.00 89.75 120 LEU A N 1
ATOM 935 C CA . LEU A 1 120 ? -9.617 -7.037 5.271 1.00 89.75 120 LEU A CA 1
ATOM 936 C C . LEU A 1 120 ? -10.668 -7.796 6.087 1.00 89.75 120 LEU A C 1
ATOM 938 O O . LEU A 1 120 ? -11.487 -7.170 6.761 1.00 89.75 120 LEU A O 1
ATOM 942 N N . VAL A 1 121 ? -10.625 -9.131 6.086 1.00 91.56 121 VAL A N 1
ATOM 943 C CA . VAL A 1 121 ? -11.544 -9.959 6.887 1.00 91.56 121 VAL A CA 1
ATOM 944 C C . VAL A 1 121 ? -11.398 -9.653 8.381 1.00 91.56 121 VAL A C 1
ATOM 946 O O . VAL A 1 121 ? -12.401 -9.507 9.081 1.00 91.56 121 VAL A O 1
ATOM 949 N N . LEU A 1 122 ? -10.170 -9.478 8.875 1.00 89.31 122 LEU A N 1
ATOM 950 C CA . LEU A 1 122 ? -9.923 -9.097 10.270 1.00 89.31 122 LEU A CA 1
ATOM 951 C C . LEU A 1 122 ? -10.475 -7.708 10.613 1.00 89.31 122 LEU A C 1
ATOM 953 O O . LEU A 1 122 ? -11.035 -7.531 11.698 1.00 89.31 122 LEU A O 1
ATOM 957 N N . ILE A 1 123 ? -10.358 -6.740 9.697 1.00 88.88 123 ILE A N 1
ATOM 958 C CA . ILE A 1 123 ? -10.968 -5.412 9.858 1.00 88.88 123 ILE A CA 1
ATOM 959 C C . ILE A 1 123 ? -12.493 -5.548 9.947 1.00 88.88 123 ILE A C 1
ATOM 961 O O . ILE A 1 123 ? -13.097 -4.972 10.851 1.00 88.88 123 ILE A O 1
ATOM 965 N N . LEU A 1 124 ? -13.119 -6.336 9.069 1.00 88.19 124 LEU A N 1
ATOM 966 C CA . LEU A 1 124 ? -14.573 -6.534 9.063 1.00 88.19 124 LEU A CA 1
ATOM 967 C C . LEU A 1 124 ? -15.071 -7.205 10.349 1.00 88.19 124 LEU A C 1
ATOM 969 O O . LEU A 1 124 ? -15.958 -6.669 11.011 1.00 88.19 124 LEU A O 1
ATOM 973 N N . ILE A 1 125 ? -14.463 -8.320 10.763 1.00 89.00 125 ILE A N 1
ATOM 974 C CA . ILE A 1 125 ? -14.837 -9.028 12.002 1.00 89.00 125 ILE A CA 1
ATOM 975 C C . ILE A 1 125 ? -14.651 -8.121 13.226 1.00 89.00 125 ILE A C 1
ATOM 977 O O . ILE A 1 125 ? -15.488 -8.113 14.130 1.00 89.00 125 ILE A O 1
ATOM 981 N N . GLY A 1 126 ? -13.570 -7.337 13.249 1.00 84.75 126 GLY A N 1
ATOM 982 C CA . GLY A 1 126 ? -13.294 -6.383 14.318 1.00 84.75 126 GLY A CA 1
ATOM 983 C C . GLY A 1 126 ? -14.345 -5.275 14.453 1.00 84.75 126 GLY A C 1
ATOM 984 O O . GLY A 1 126 ? -14.509 -4.768 15.558 1.00 84.75 126 GLY A O 1
ATOM 985 N N . ASN A 1 127 ? -15.057 -4.941 13.369 1.00 82.44 127 ASN A N 1
ATOM 986 C CA . ASN A 1 127 ? -16.142 -3.954 13.358 1.00 82.44 127 ASN A CA 1
ATOM 987 C C . ASN A 1 127 ? -17.527 -4.566 13.623 1.00 82.44 127 ASN A C 1
ATOM 989 O O . ASN A 1 127 ? -18.341 -3.940 14.292 1.00 82.44 127 ASN A O 1
ATOM 993 N N . VAL A 1 128 ? -17.800 -5.787 13.146 1.00 80.44 128 VAL A N 1
ATOM 994 C CA . VAL A 1 128 ? -19.101 -6.460 13.353 1.00 80.44 128 VAL A CA 1
ATOM 995 C C . VAL A 1 128 ? -19.320 -6.839 14.820 1.00 80.44 128 VAL A C 1
ATOM 997 O O . VAL A 1 128 ? -20.446 -6.821 15.298 1.00 80.44 128 VAL A O 1
ATOM 1000 N N . LYS A 1 129 ? -18.256 -7.154 15.568 1.00 57.81 129 LYS A N 1
ATOM 1001 C CA . LYS A 1 129 ? -18.357 -7.664 16.948 1.00 57.81 129 LYS A CA 1
ATOM 1002 C C . LYS A 1 129 ? -18.747 -6.614 18.006 1.00 57.81 129 LYS A C 1
ATOM 1004 O O . LYS A 1 129 ? -18.618 -6.876 19.197 1.00 57.81 129 LYS A O 1
ATOM 1009 N N . SER A 1 130 ? -19.153 -5.419 17.598 1.00 52.34 130 SER A N 1
ATOM 1010 C CA . SER A 1 130 ? -19.482 -4.319 18.509 1.00 52.34 130 SER A CA 1
ATOM 1011 C C . SER A 1 130 ? -20.643 -3.460 17.993 1.00 52.34 130 SER A C 1
ATOM 1013 O O . SER A 1 130 ? -20.731 -2.263 18.279 1.00 52.34 130 SER A O 1
ATOM 1015 N N . VAL A 1 131 ? -21.542 -4.096 17.251 1.00 47.59 131 VAL A N 1
ATOM 1016 C CA . VAL A 1 131 ? -22.962 -3.734 17.226 1.00 47.59 131 VAL A CA 1
ATOM 1017 C C . VAL A 1 131 ? -23.674 -4.700 18.165 1.00 47.59 131 VAL A C 1
ATOM 1019 O O . VAL A 1 131 ? -24.548 -4.231 18.920 1.00 47.59 131 VAL A O 1
#

Secondary structure (DSSP, 8-state):
-HHHHHHHHHHHHHHHHHHHHHTT-HHHHHHHHHSHHHHHHHHHIIIIIIIIHHHHHHHHHTT-S---HHHHHHHHHHHHHHHHHHHHHHHHHHHHHTT---TTHHHHHHHHHHHHHHHHHHHHHHHHTT-

pLDDT: mean 72.95, std 12.45, range [47.59, 92.88]

Foldseek 3Di:
DVVVLVVLLVVLVVVLVVLVVVCVPVVVVCLCVVFVLNVVLSVLCNCPQRVVLNVVSVCVVVCVAPPDPLLVQLNVQLNVLSVQLSVLSVVQNVVVVVVDHDPCSVVSNVVSVVSNVSSVVSSVVNRVVPD